Protein AF-A0A1M5HJM8-F1 (afdb_monomer_lite)

pLDDT: mean 75.38, std 16.84, range [35.03, 97.56]

Structure (mmCIF, N/CA/C/O backbone):
data_AF-A0A1M5HJM8-F1
#
_entry.id   AF-A0A1M5HJM8-F1
#
loop_
_atom_site.group_PDB
_atom_site.id
_atom_site.type_symbol
_atom_site.label_atom_id
_atom_site.label_alt_id
_atom_site.label_comp_id
_atom_site.label_asym_id
_atom_site.label_entity_id
_atom_site.label_seq_id
_atom_site.pdbx_PDB_ins_code
_atom_site.Cartn_x
_atom_site.Cartn_y
_atom_site.Cartn_z
_atom_site.occupancy
_atom_site.B_iso_or_equiv
_atom_site.auth_seq_id
_atom_site.auth_comp_id
_atom_site.auth_asym_id
_atom_site.auth_atom_id
_atom_site.pdbx_PDB_model_num
ATOM 1 N N . MET A 1 1 ? 33.359 -7.870 -83.139 1.00 35.03 1 MET A N 1
ATOM 2 C CA . MET A 1 1 ? 34.558 -8.726 -83.023 1.00 35.03 1 MET A CA 1
ATOM 3 C C . MET A 1 1 ? 34.673 -9.171 -81.572 1.00 35.03 1 MET A C 1
ATOM 5 O O . MET A 1 1 ? 34.912 -8.318 -80.732 1.00 35.03 1 MET A O 1
ATOM 9 N N . ILE A 1 2 ? 34.441 -10.451 -81.263 1.00 39.62 2 ILE A N 1
ATOM 10 C CA . ILE A 1 2 ? 34.773 -11.023 -79.945 1.00 39.62 2 ILE A CA 1
ATOM 11 C C . ILE A 1 2 ? 36.205 -11.541 -80.063 1.00 39.62 2 ILE A C 1
ATOM 13 O O . ILE A 1 2 ? 36.495 -12.394 -80.900 1.00 39.62 2 ILE A O 1
ATOM 17 N N . LYS A 1 3 ? 37.111 -10.936 -79.297 1.00 47.41 3 LYS A N 1
ATOM 18 C CA . LYS A 1 3 ? 38.550 -11.188 -79.334 1.00 47.41 3 LYS A CA 1
ATOM 19 C C . LYS A 1 3 ? 38.915 -12.078 -78.146 1.00 47.41 3 LYS A C 1
ATOM 21 O O . LYS A 1 3 ? 39.174 -11.563 -77.072 1.00 47.41 3 LYS A O 1
ATOM 26 N N . ALA A 1 4 ? 38.866 -13.389 -78.359 1.00 47.22 4 ALA A N 1
ATOM 27 C CA . ALA A 1 4 ? 39.595 -14.451 -77.652 1.00 47.22 4 ALA A CA 1
ATOM 28 C C . ALA A 1 4 ? 38.975 -15.781 -78.101 1.00 47.22 4 ALA A C 1
ATOM 30 O O . ALA A 1 4 ? 37.756 -15.934 -78.069 1.00 47.22 4 ALA A O 1
ATOM 31 N N . GLY A 1 5 ? 39.792 -16.725 -78.565 1.00 52.69 5 GLY A N 1
ATOM 32 C CA . GLY A 1 5 ? 39.368 -17.992 -79.177 1.00 52.69 5 GLY A CA 1
ATOM 33 C C . GLY A 1 5 ? 38.722 -19.013 -78.229 1.00 52.69 5 GLY A C 1
ATOM 34 O O . GLY A 1 5 ? 38.994 -20.199 -78.367 1.00 52.69 5 GLY A O 1
ATOM 35 N N . ALA A 1 6 ? 37.894 -18.584 -77.275 1.00 55.75 6 ALA A N 1
ATOM 36 C CA . ALA A 1 6 ? 37.267 -19.452 -76.277 1.00 55.75 6 ALA A CA 1
ATOM 37 C C . ALA A 1 6 ? 35.874 -19.966 -76.684 1.00 55.75 6 ALA A C 1
ATOM 39 O O . ALA A 1 6 ? 35.405 -20.961 -76.142 1.00 55.75 6 ALA A O 1
ATOM 40 N N . LEU A 1 7 ? 35.209 -19.319 -77.646 1.00 54.81 7 LEU A N 1
ATOM 41 C CA . LEU A 1 7 ? 33.863 -19.694 -78.080 1.00 54.81 7 LEU A CA 1
ATOM 42 C C . LEU A 1 7 ? 33.829 -19.868 -79.593 1.00 54.81 7 LEU A C 1
ATOM 44 O O . LEU A 1 7 ? 34.039 -18.926 -80.357 1.00 54.81 7 LEU A O 1
ATOM 48 N N . THR A 1 8 ? 33.529 -21.086 -80.030 1.00 55.50 8 THR A N 1
ATOM 49 C CA . THR A 1 8 ? 33.222 -21.358 -81.433 1.00 55.50 8 THR A CA 1
ATOM 50 C C . THR A 1 8 ? 31.748 -21.057 -81.683 1.00 55.50 8 THR A C 1
ATOM 52 O O . THR A 1 8 ? 30.853 -21.721 -81.161 1.00 55.50 8 THR A O 1
ATOM 55 N N . ILE A 1 9 ? 31.492 -20.006 -82.460 1.00 58.44 9 ILE A N 1
ATOM 56 C CA . ILE A 1 9 ? 30.142 -19.568 -82.811 1.00 58.44 9 ILE A CA 1
ATOM 57 C C . ILE A 1 9 ? 29.879 -19.981 -84.257 1.00 58.44 9 ILE A C 1
ATOM 59 O O . ILE A 1 9 ? 30.629 -19.598 -85.155 1.00 58.44 9 ILE A O 1
ATOM 63 N N . ARG A 1 10 ? 28.822 -20.764 -84.499 1.00 57.19 10 ARG A N 1
ATOM 64 C CA . ARG A 1 10 ? 28.430 -21.184 -85.853 1.00 57.19 10 ARG A CA 1
ATOM 65 C C . ARG A 1 10 ? 26.965 -20.815 -86.105 1.00 57.19 10 ARG A C 1
ATOM 67 O O . ARG A 1 10 ? 26.079 -21.298 -85.404 1.00 57.19 10 ARG A O 1
ATOM 74 N N . GLY A 1 11 ? 26.707 -19.956 -87.093 1.00 52.09 11 GLY A N 1
ATOM 75 C CA . GLY A 1 11 ? 25.350 -19.557 -87.491 1.00 52.09 11 GLY A CA 1
ATOM 76 C C . GLY A 1 11 ? 25.300 -18.365 -88.456 1.00 52.09 11 GLY A C 1
ATOM 77 O O . GLY A 1 11 ? 26.221 -17.552 -88.481 1.00 52.09 11 GLY A O 1
ATOM 78 N N . ASP A 1 12 ? 24.227 -18.290 -89.252 1.00 55.75 12 ASP A N 1
ATOM 79 C CA . ASP A 1 12 ? 23.875 -17.154 -90.123 1.00 55.75 12 ASP A CA 1
ATOM 80 C C . ASP A 1 12 ? 23.167 -16.044 -89.311 1.00 55.75 12 ASP A C 1
ATOM 82 O O . ASP A 1 12 ? 22.656 -16.312 -88.221 1.00 55.75 12 ASP A O 1
ATOM 86 N N . ARG A 1 13 ? 23.139 -14.812 -89.848 1.00 53.53 13 ARG A N 1
ATOM 87 C CA . ARG A 1 13 ? 22.806 -13.482 -89.279 1.00 53.53 13 ARG A CA 1
ATOM 88 C C . ARG A 1 13 ? 21.601 -13.368 -88.328 1.00 53.53 13 ARG A C 1
ATOM 90 O O . ARG A 1 13 ? 21.409 -12.297 -87.760 1.00 53.53 13 ARG A O 1
ATOM 97 N N . ARG A 1 14 ? 20.800 -14.417 -88.130 1.00 59.72 14 ARG A N 1
ATOM 98 C CA . ARG A 1 14 ? 19.616 -14.437 -87.257 1.00 59.72 14 ARG A CA 1
ATOM 99 C C . ARG A 1 14 ? 19.653 -15.449 -86.105 1.00 59.72 14 ARG A C 1
ATOM 101 O O . ARG A 1 14 ? 18.802 -15.360 -85.229 1.00 59.72 14 ARG A O 1
ATOM 108 N N . SER A 1 15 ? 20.612 -16.377 -86.058 1.00 46.84 15 SER A N 1
ATOM 109 C CA . SER A 1 15 ? 20.759 -17.292 -84.914 1.00 46.84 15 SER A CA 1
ATOM 110 C C . SER A 1 15 ? 22.207 -17.742 -84.734 1.00 46.84 15 SER A C 1
ATOM 112 O O . SER A 1 15 ? 22.771 -18.380 -85.623 1.00 46.84 15 SER A O 1
ATOM 114 N N . LEU A 1 16 ? 22.788 -17.458 -83.568 1.00 62.09 16 LEU A N 1
ATOM 115 C CA . LEU A 1 16 ? 24.130 -17.899 -83.191 1.00 62.09 16 LEU A CA 1
ATOM 116 C C . LEU A 1 16 ? 24.009 -19.176 -82.358 1.00 62.09 16 LEU A C 1
ATOM 118 O O . LEU A 1 16 ? 23.382 -19.165 -81.302 1.00 62.09 16 LEU A O 1
ATOM 122 N N . ARG A 1 17 ? 24.598 -20.281 -82.826 1.00 64.06 17 ARG A N 1
ATOM 123 C CA . ARG A 1 17 ? 24.729 -21.500 -82.020 1.00 64.06 17 ARG A CA 1
ATOM 124 C C . ARG A 1 17 ? 26.114 -21.505 -81.395 1.00 64.06 17 ARG A C 1
ATOM 126 O O . ARG A 1 17 ? 27.119 -21.442 -82.106 1.00 64.06 17 ARG A O 1
ATOM 133 N N . VAL A 1 18 ? 26.140 -21.546 -80.071 1.00 68.12 18 VAL A N 1
ATOM 134 C CA . VAL A 1 18 ? 27.358 -21.618 -79.264 1.00 68.12 18 VAL A CA 1
ATOM 135 C C . VAL A 1 18 ? 27.469 -23.031 -78.711 1.00 68.12 18 VAL A C 1
ATOM 137 O O . VAL A 1 18 ? 26.466 -23.630 -78.320 1.00 68.12 18 VAL A O 1
ATOM 140 N N . ASN A 1 19 ? 28.680 -23.584 -78.708 1.00 71.31 19 ASN A N 1
ATOM 141 C CA . ASN A 1 19 ? 28.939 -24.871 -78.078 1.00 71.31 19 ASN A CA 1
ATOM 142 C C . ASN A 1 19 ? 28.719 -24.757 -76.558 1.00 71.31 19 ASN A C 1
ATOM 144 O O . ASN A 1 19 ? 29.443 -24.028 -75.879 1.00 71.31 19 ASN A O 1
ATOM 148 N N . LEU A 1 20 ? 27.728 -25.486 -76.039 1.00 68.00 20 LEU A N 1
ATOM 149 C CA . LEU A 1 20 ? 27.300 -25.426 -74.640 1.00 68.00 20 LEU A CA 1
ATOM 150 C C . LEU A 1 20 ? 28.441 -25.734 -73.658 1.00 68.00 20 LEU A C 1
ATOM 152 O O . LEU A 1 20 ? 28.573 -25.050 -72.651 1.00 68.00 20 LEU A O 1
ATOM 156 N N . ALA A 1 21 ? 29.314 -26.691 -73.985 1.00 68.94 21 ALA A N 1
ATOM 157 C CA . ALA A 1 21 ? 30.431 -27.072 -73.119 1.00 68.94 21 ALA A CA 1
ATOM 158 C C . ALA A 1 21 ? 31.516 -25.983 -73.031 1.00 68.94 21 ALA A C 1
ATOM 160 O O . ALA A 1 21 ? 32.190 -25.851 -72.013 1.00 68.94 21 ALA A O 1
ATOM 161 N N . GLN A 1 22 ? 31.687 -25.183 -74.090 1.00 67.56 22 GLN A N 1
ATOM 162 C CA . GLN A 1 22 ? 32.615 -24.045 -74.078 1.00 67.56 22 GLN A CA 1
ATOM 163 C C . GLN A 1 22 ? 32.031 -22.849 -73.324 1.00 67.56 22 GLN A C 1
ATOM 165 O O . GLN A 1 22 ? 32.762 -22.131 -72.647 1.00 67.56 22 GLN A O 1
ATOM 170 N N . PHE A 1 23 ? 30.715 -22.654 -73.420 1.00 63.28 23 PHE A N 1
ATOM 171 C CA . PHE A 1 23 ? 30.011 -21.622 -72.668 1.00 63.28 23 PHE A CA 1
ATOM 172 C C . PHE A 1 23 ? 30.054 -21.897 -71.160 1.00 63.28 23 PHE A C 1
ATOM 174 O O . PHE A 1 23 ? 30.414 -21.007 -70.398 1.00 63.28 23 PHE A O 1
ATOM 181 N N . ASP A 1 24 ? 29.777 -23.133 -70.745 1.00 65.06 24 ASP A N 1
ATOM 182 C CA . ASP A 1 24 ? 29.756 -23.521 -69.330 1.00 65.06 24 ASP A CA 1
ATOM 183 C C . ASP A 1 24 ? 31.133 -23.351 -68.662 1.00 65.06 24 ASP A C 1
ATOM 185 O O . ASP A 1 24 ? 31.256 -22.750 -67.596 1.00 65.06 24 ASP A O 1
ATOM 189 N N . ARG A 1 25 ? 32.207 -23.754 -69.356 1.00 66.00 25 ARG A N 1
ATOM 190 C CA . ARG A 1 25 ? 33.588 -23.563 -68.885 1.00 66.00 25 ARG A CA 1
ATOM 191 C C . ARG A 1 25 ? 33.968 -22.088 -68.735 1.00 66.00 25 ARG A C 1
ATOM 193 O O . ARG A 1 25 ? 34.553 -21.706 -67.727 1.00 66.00 25 ARG A O 1
ATOM 200 N N . ALA A 1 26 ? 33.631 -21.264 -69.726 1.00 65.19 26 ALA A N 1
ATOM 201 C CA . ALA A 1 26 ? 33.955 -19.840 -69.704 1.00 65.19 26 ALA A CA 1
ATOM 202 C C . ALA A 1 26 ? 33.172 -19.085 -68.617 1.00 65.19 26 ALA A C 1
ATOM 204 O O . ALA A 1 26 ? 33.703 -18.163 -68.004 1.00 65.19 26 ALA A O 1
ATOM 205 N N . VAL A 1 27 ? 31.922 -19.477 -68.353 1.00 65.38 27 VAL A N 1
ATOM 206 C CA . VAL A 1 27 ? 31.114 -18.898 -67.270 1.00 65.38 27 VAL A CA 1
ATOM 207 C C . VAL A 1 27 ? 31.646 -19.319 -65.898 1.00 65.38 27 VAL A C 1
ATOM 209 O O . VAL A 1 27 ? 31.706 -18.475 -65.006 1.00 65.38 27 VAL A O 1
ATOM 212 N N . GLY A 1 28 ? 32.090 -20.571 -65.740 1.00 63.47 28 GLY A N 1
ATOM 213 C CA . GLY A 1 28 ? 32.740 -21.046 -64.513 1.00 63.47 28 GLY A CA 1
ATOM 214 C C . GLY A 1 28 ? 34.029 -20.285 -64.184 1.00 63.47 28 GLY A C 1
ATOM 215 O O . GLY A 1 28 ? 34.160 -19.750 -63.087 1.00 63.47 28 GLY A O 1
ATOM 216 N N . GLU A 1 29 ? 34.938 -20.145 -65.154 1.00 63.25 29 GLU A N 1
ATOM 217 C CA . GLU A 1 29 ? 36.226 -19.453 -64.961 1.00 63.25 29 GLU A CA 1
ATOM 218 C C . GLU A 1 29 ? 36.061 -17.945 -64.678 1.00 63.25 29 GLU A C 1
ATOM 220 O O . GLU A 1 29 ? 36.781 -17.380 -63.854 1.00 63.25 29 GLU A O 1
ATOM 225 N N . VAL A 1 30 ? 35.091 -17.276 -65.314 1.00 60.81 30 VAL A N 1
ATOM 226 C CA . VAL A 1 30 ? 34.819 -15.845 -65.075 1.00 60.81 30 VAL A CA 1
ATOM 227 C C . VAL A 1 30 ? 34.060 -15.623 -63.761 1.00 60.81 30 VAL A C 1
ATOM 229 O O . VAL A 1 30 ? 34.298 -14.628 -63.075 1.00 60.81 30 VAL A O 1
ATOM 232 N N . GLY A 1 31 ? 33.163 -16.539 -63.382 1.00 59.72 31 GLY A N 1
ATOM 233 C CA . GLY A 1 31 ? 32.414 -16.473 -62.126 1.00 59.72 31 GLY A CA 1
ATOM 234 C C . GLY A 1 31 ? 33.305 -16.589 -60.887 1.00 59.72 31 GLY A C 1
ATOM 235 O O . GLY A 1 31 ? 33.102 -15.844 -59.924 1.00 59.72 31 GLY A O 1
ATOM 236 N N . ASP A 1 32 ? 34.319 -17.456 -60.931 1.00 62.25 32 ASP A N 1
ATOM 237 C CA . ASP A 1 32 ? 35.264 -17.642 -59.825 1.00 62.25 32 ASP A CA 1
ATOM 238 C C . ASP A 1 32 ? 36.174 -16.421 -59.626 1.00 62.25 32 ASP A C 1
ATOM 240 O O . ASP A 1 32 ? 36.309 -15.947 -58.499 1.00 62.25 32 ASP A O 1
ATOM 244 N N . ALA A 1 33 ? 36.687 -15.817 -60.704 1.00 63.56 33 ALA A N 1
ATOM 245 C CA . ALA A 1 33 ? 37.518 -14.610 -60.619 1.00 63.56 33 ALA A CA 1
ATOM 246 C C . ALA A 1 33 ? 36.765 -13.397 -60.031 1.00 63.56 33 ALA A C 1
ATOM 248 O O . ALA A 1 33 ? 37.321 -12.613 -59.260 1.00 63.56 33 ALA A O 1
ATOM 249 N N . ILE A 1 34 ? 35.474 -13.246 -60.355 1.00 65.31 34 ILE A N 1
ATOM 250 C CA . ILE A 1 34 ? 34.626 -12.187 -59.785 1.00 65.31 34 ILE A CA 1
ATOM 251 C C . ILE A 1 34 ? 34.339 -12.454 -58.303 1.00 65.31 34 ILE A C 1
ATOM 253 O O . ILE A 1 34 ? 34.321 -11.523 -57.495 1.00 65.31 34 ILE A O 1
ATOM 257 N N . LYS A 1 35 ? 34.126 -13.719 -57.925 1.00 68.81 35 LYS A N 1
ATOM 258 C CA . LYS A 1 35 ? 33.882 -14.115 -56.533 1.00 68.81 35 LYS A CA 1
ATOM 259 C C . LYS A 1 35 ? 35.127 -13.932 -55.663 1.00 68.81 35 LYS A C 1
ATOM 261 O O . LYS A 1 35 ? 34.999 -13.486 -54.524 1.00 68.81 35 LYS A O 1
ATOM 266 N N . GLU A 1 36 ? 36.304 -14.226 -56.206 1.00 67.69 36 GLU A N 1
ATOM 267 C CA . GLU A 1 36 ? 37.597 -14.026 -55.551 1.00 67.69 36 GLU A CA 1
ATOM 268 C C . GLU A 1 36 ? 37.915 -12.532 -55.387 1.00 67.69 36 GLU A C 1
ATOM 270 O O . GLU A 1 36 ? 38.153 -12.086 -54.266 1.00 67.69 36 GLU A O 1
ATOM 275 N N . GLY A 1 37 ? 37.748 -11.719 -56.439 1.00 65.38 37 GLY A N 1
ATOM 276 C CA . GLY A 1 37 ? 37.925 -10.263 -56.351 1.00 65.38 37 GLY A CA 1
ATOM 277 C C . GLY A 1 37 ? 36.929 -9.578 -55.405 1.00 65.38 37 GLY A C 1
ATOM 278 O O . GLY A 1 37 ? 37.280 -8.634 -54.694 1.00 65.38 37 GLY A O 1
ATOM 279 N N . ALA A 1 38 ? 35.693 -10.079 -55.317 1.00 66.38 38 ALA A N 1
ATOM 280 C CA . ALA A 1 38 ? 34.710 -9.597 -54.347 1.00 66.38 38 ALA A CA 1
ATOM 281 C C . ALA A 1 38 ? 35.058 -9.990 -52.898 1.00 66.38 38 ALA A C 1
ATOM 283 O O . ALA A 1 38 ? 34.753 -9.238 -51.969 1.00 66.38 38 ALA A O 1
ATOM 284 N N . ALA A 1 39 ? 35.679 -11.153 -52.685 1.00 65.38 39 ALA A N 1
ATOM 285 C CA . ALA A 1 39 ? 36.152 -11.579 -51.370 1.00 65.38 39 ALA A CA 1
ATOM 286 C C . ALA A 1 39 ? 37.383 -10.775 -50.923 1.00 65.38 39 ALA A C 1
ATOM 288 O O . ALA A 1 39 ? 37.449 -10.360 -49.767 1.00 65.38 39 ALA A O 1
ATOM 289 N N . GLU A 1 40 ? 38.308 -10.497 -51.842 1.00 62.97 40 GLU A N 1
ATOM 290 C CA . GLU A 1 40 ? 39.515 -9.708 -51.589 1.00 62.97 40 GLU A CA 1
ATOM 291 C C . GLU A 1 40 ? 39.178 -8.241 -51.286 1.00 62.97 40 GLU A C 1
ATOM 293 O O . GLU A 1 40 ? 39.598 -7.719 -50.254 1.00 62.97 40 GLU A O 1
ATOM 298 N N . THR A 1 41 ? 38.279 -7.632 -52.071 1.00 62.59 41 THR A N 1
ATOM 299 C CA . THR A 1 41 ? 37.791 -6.259 -51.832 1.00 62.59 41 THR A CA 1
ATOM 300 C C . THR A 1 41 ? 37.106 -6.128 -50.464 1.00 62.59 41 THR A C 1
ATOM 302 O O . THR A 1 41 ? 37.339 -5.167 -49.736 1.00 62.59 41 THR A O 1
ATOM 305 N N . ARG A 1 42 ? 36.300 -7.122 -50.052 1.00 61.19 42 ARG A N 1
ATOM 306 C CA . ARG A 1 42 ? 35.675 -7.146 -48.711 1.00 61.19 42 ARG A CA 1
ATOM 307 C C . ARG A 1 42 ? 36.695 -7.335 -47.587 1.00 61.19 42 ARG A C 1
ATOM 309 O O . ARG A 1 42 ? 36.517 -6.784 -46.501 1.00 61.19 42 ARG A O 1
ATOM 316 N N . ALA A 1 43 ? 37.743 -8.123 -47.821 1.00 59.75 43 ALA A N 1
ATOM 317 C CA . ALA A 1 43 ? 38.801 -8.340 -46.843 1.00 59.75 43 ALA A CA 1
ATOM 318 C C . ALA A 1 43 ? 39.669 -7.082 -46.657 1.00 59.75 43 ALA A C 1
ATOM 320 O O . ALA A 1 43 ? 40.040 -6.772 -45.525 1.00 59.75 43 ALA A O 1
ATOM 321 N N . GLU A 1 44 ? 39.947 -6.329 -47.722 1.00 56.34 44 GLU A N 1
ATOM 322 C CA 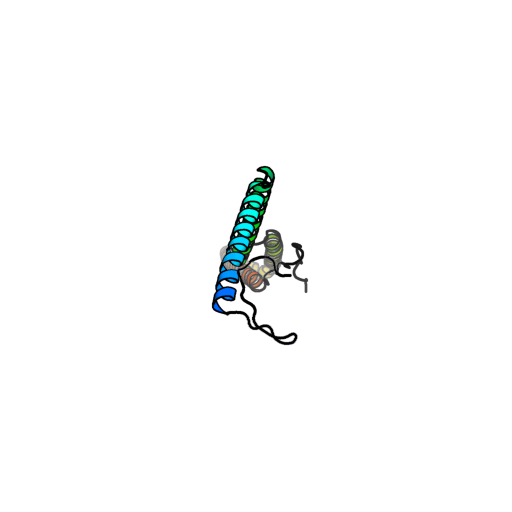. GLU A 1 44 ? 40.688 -5.061 -47.661 1.00 56.34 44 GLU A CA 1
ATOM 323 C C . GLU A 1 44 ? 39.898 -3.927 -46.996 1.00 56.34 44 GLU A C 1
ATOM 325 O O . GLU A 1 44 ? 40.450 -3.228 -46.138 1.00 56.34 44 GLU A O 1
ATOM 330 N N . ASP A 1 45 ? 38.598 -3.810 -47.281 1.00 56.88 45 ASP A N 1
ATOM 331 C CA . ASP A 1 45 ? 37.715 -2.833 -46.623 1.00 56.88 45 ASP A CA 1
ATOM 332 C C . ASP A 1 45 ? 37.600 -3.084 -45.109 1.00 56.88 45 ASP A C 1
ATOM 334 O O . ASP A 1 45 ? 37.561 -2.159 -44.298 1.00 56.88 45 ASP A O 1
ATOM 338 N N . SER A 1 46 ? 37.610 -4.355 -44.691 1.00 56.19 46 SER A N 1
ATOM 339 C CA . SER A 1 46 ? 37.517 -4.716 -43.270 1.00 56.19 46 SER A CA 1
ATOM 340 C C . SER A 1 46 ? 38.773 -4.374 -42.456 1.00 56.19 46 SER A C 1
ATOM 342 O O . SER A 1 46 ? 38.706 -4.251 -41.232 1.00 56.19 46 SER A O 1
ATOM 344 N N . ARG A 1 47 ? 39.931 -4.216 -43.114 1.00 52.59 47 ARG A N 1
ATOM 345 C CA . ARG A 1 47 ? 41.228 -4.000 -42.451 1.00 52.59 47 ARG A CA 1
ATOM 346 C C . ARG A 1 47 ? 41.556 -2.529 -42.213 1.00 52.59 47 ARG A C 1
ATOM 348 O O . ARG A 1 47 ? 42.432 -2.246 -41.398 1.00 52.59 47 ARG A O 1
ATOM 355 N N . THR A 1 48 ? 40.894 -1.598 -42.897 1.00 52.66 48 THR A N 1
ATOM 356 C CA . THR A 1 48 ? 41.373 -0.211 -42.984 1.00 52.66 48 THR A CA 1
ATOM 357 C C . THR A 1 48 ? 40.697 0.788 -42.046 1.00 52.66 48 THR A C 1
ATOM 359 O O . THR A 1 48 ? 41.337 1.786 -41.724 1.00 52.66 48 THR A O 1
ATOM 362 N N . VAL A 1 49 ? 39.483 0.573 -41.520 1.00 54.91 49 VAL A N 1
ATOM 363 C CA . VAL A 1 49 ? 38.833 1.619 -40.694 1.00 54.91 49 VAL A CA 1
ATOM 364 C C . VAL A 1 49 ? 37.940 1.058 -39.581 1.00 54.91 49 VAL A C 1
ATOM 366 O O . VAL A 1 49 ? 36.723 1.214 -39.576 1.00 54.91 49 VAL A O 1
ATOM 369 N N . THR A 1 50 ? 38.525 0.463 -38.544 1.00 57.38 50 THR A N 1
ATOM 370 C CA . THR A 1 50 ? 37.864 0.484 -37.226 1.00 57.38 50 THR A CA 1
ATOM 371 C C . THR A 1 50 ? 38.844 1.014 -36.199 1.00 57.38 50 THR A C 1
ATOM 373 O O . THR A 1 50 ? 39.561 0.263 -35.525 1.00 57.38 50 THR A O 1
ATOM 376 N N . SER A 1 51 ? 38.916 2.348 -36.129 1.00 67.19 51 SER A N 1
ATOM 377 C CA . SER A 1 51 ? 39.735 3.031 -35.132 1.00 67.19 51 SER A CA 1
ATOM 378 C C . SER A 1 51 ? 39.396 2.474 -33.738 1.00 67.19 51 SER A C 1
ATOM 380 O O . SER A 1 51 ? 38.230 2.164 -33.473 1.00 67.19 51 SER A O 1
ATOM 382 N N . PRO A 1 52 ? 40.386 2.289 -32.847 1.00 74.31 52 PRO A N 1
ATOM 383 C CA . PRO A 1 52 ? 40.139 1.773 -31.499 1.00 74.31 52 PRO A CA 1
ATOM 384 C C . PRO A 1 52 ? 39.019 2.530 -30.768 1.00 74.31 52 PRO A C 1
ATOM 386 O O . PRO A 1 52 ? 38.158 1.910 -30.159 1.00 74.31 52 PRO A O 1
ATOM 389 N N . ALA A 1 53 ? 38.938 3.851 -30.964 1.00 76.19 53 ALA A N 1
ATOM 390 C CA . ALA A 1 53 ? 37.858 4.682 -30.439 1.00 76.19 53 ALA A CA 1
ATOM 391 C C . ALA A 1 53 ? 36.465 4.273 -30.959 1.00 76.19 53 ALA A C 1
ATOM 393 O O . ALA A 1 53 ? 35.528 4.177 -30.173 1.00 76.19 53 ALA A O 1
ATOM 394 N N . LEU A 1 54 ? 36.306 3.987 -32.260 1.00 74.31 54 LEU A N 1
ATOM 395 C CA . LEU A 1 54 ? 35.026 3.518 -32.811 1.00 74.31 54 LEU A CA 1
ATOM 396 C C . LEU A 1 54 ? 34.618 2.159 -32.229 1.00 74.31 54 LEU A C 1
ATOM 398 O O . LEU A 1 54 ? 33.440 1.963 -31.938 1.00 74.31 54 LEU A O 1
ATOM 402 N N . ARG A 1 55 ? 35.578 1.251 -31.997 1.00 77.31 55 ARG A N 1
ATOM 403 C CA . ARG A 1 55 ? 35.313 -0.032 -31.320 1.00 77.31 55 ARG A CA 1
ATOM 404 C C . ARG A 1 55 ? 34.857 0.173 -29.880 1.00 77.31 55 ARG A C 1
ATOM 406 O O . ARG A 1 55 ? 33.873 -0.438 -29.479 1.00 77.31 55 ARG A O 1
ATOM 413 N N . ASP A 1 56 ? 35.506 1.065 -29.138 1.00 79.50 56 ASP A N 1
ATOM 414 C CA . ASP A 1 56 ? 35.132 1.370 -27.754 1.00 79.50 56 ASP A CA 1
ATOM 415 C C . ASP A 1 56 ? 33.738 2.007 -27.667 1.00 79.50 56 ASP A C 1
ATOM 417 O O . ASP A 1 56 ? 32.938 1.650 -26.801 1.00 79.50 56 ASP A O 1
ATOM 421 N N . HIS A 1 57 ? 33.401 2.915 -28.588 1.00 81.69 57 HIS A N 1
ATOM 422 C CA . HIS A 1 57 ? 32.063 3.506 -28.664 1.00 81.69 57 HIS A CA 1
ATOM 423 C C . HIS A 1 57 ? 30.990 2.467 -29.021 1.00 81.69 57 HIS A C 1
ATOM 425 O O . HIS A 1 57 ? 29.931 2.451 -28.393 1.00 81.69 57 HIS A O 1
ATOM 431 N N . GLN A 1 58 ? 31.267 1.573 -29.975 1.00 85.00 58 GLN A N 1
ATOM 432 C CA . GLN A 1 58 ? 30.365 0.471 -30.328 1.00 85.00 58 GLN A CA 1
ATOM 433 C C . GLN A 1 58 ? 30.186 -0.513 -29.167 1.00 85.00 58 GLN A C 1
ATOM 435 O O . GLN A 1 58 ? 29.062 -0.925 -28.889 1.00 85.00 58 GLN A O 1
ATOM 440 N N . ALA A 1 59 ? 31.262 -0.843 -28.449 1.00 83.56 59 ALA A N 1
ATOM 441 C CA . ALA A 1 59 ? 31.212 -1.711 -27.278 1.00 83.56 59 ALA A CA 1
ATOM 442 C C . ALA A 1 59 ? 30.363 -1.099 -26.152 1.00 83.56 59 ALA A C 1
ATOM 444 O O . ALA A 1 59 ? 29.505 -1.786 -25.604 1.00 83.56 59 ALA A O 1
ATOM 445 N N . ARG A 1 60 ? 30.524 0.199 -25.856 1.00 81.88 60 ARG A N 1
ATOM 446 C CA . ARG A 1 60 ? 29.689 0.901 -24.863 1.00 81.88 60 ARG A CA 1
ATOM 447 C C . ARG A 1 60 ? 28.220 0.969 -25.278 1.00 81.88 60 ARG A C 1
ATOM 449 O O . ARG A 1 60 ? 27.348 0.748 -24.447 1.00 81.88 60 ARG A O 1
ATOM 456 N N . ALA A 1 61 ? 27.934 1.243 -26.551 1.00 86.19 61 ALA A N 1
ATOM 457 C CA . ALA A 1 61 ? 26.562 1.259 -27.059 1.00 86.19 61 ALA A CA 1
ATOM 458 C C . ALA A 1 61 ? 25.909 -0.132 -26.974 1.00 86.19 61 ALA A C 1
ATOM 460 O O . ALA A 1 61 ? 24.744 -0.252 -26.588 1.00 86.19 61 ALA A O 1
ATOM 461 N N . ALA A 1 62 ? 26.668 -1.188 -27.282 1.00 86.38 62 ALA A N 1
ATOM 462 C CA . ALA A 1 62 ? 26.216 -2.568 -27.157 1.00 86.38 62 ALA A CA 1
ATOM 463 C C . ALA A 1 62 ? 25.957 -2.958 -25.694 1.00 86.38 62 ALA A C 1
ATOM 465 O O . ALA A 1 62 ? 24.928 -3.568 -25.414 1.00 86.38 62 ALA A O 1
ATOM 466 N N . GLN A 1 63 ? 26.839 -2.562 -24.768 1.00 87.88 63 GLN A N 1
ATOM 467 C CA . GLN A 1 63 ? 26.652 -2.756 -23.326 1.00 87.88 63 GLN A CA 1
ATOM 468 C C . GLN A 1 63 ? 25.392 -2.051 -22.829 1.00 87.88 63 GLN A C 1
ATOM 470 O O . GLN A 1 63 ? 24.519 -2.700 -22.271 1.00 87.88 63 GLN A O 1
ATOM 475 N N . TYR A 1 64 ? 25.231 -0.764 -23.138 1.00 84.88 64 TYR A N 1
ATOM 476 C CA . TYR A 1 64 ? 24.046 -0.005 -22.740 1.00 84.88 64 TYR A CA 1
ATOM 477 C C . TYR A 1 64 ? 22.747 -0.618 -23.284 1.00 84.88 64 TYR A C 1
ATOM 479 O O . TYR A 1 64 ? 21.751 -0.736 -22.576 1.00 84.88 64 TYR A O 1
ATOM 487 N N . THR A 1 65 ? 22.765 -1.078 -24.538 1.00 89.69 65 THR A N 1
ATOM 488 C CA . THR A 1 65 ? 21.615 -1.771 -25.140 1.00 89.69 65 THR A CA 1
ATOM 489 C C . THR A 1 65 ? 21.325 -3.102 -24.440 1.00 89.69 65 THR A C 1
ATOM 491 O O . THR A 1 65 ? 20.163 -3.485 -24.306 1.00 89.69 65 THR A O 1
ATOM 494 N N . ALA A 1 66 ? 22.360 -3.829 -24.011 1.00 87.31 66 ALA A N 1
ATOM 495 C CA . ALA A 1 66 ? 22.200 -5.060 -23.246 1.00 87.31 66 ALA A CA 1
ATOM 496 C C . ALA A 1 66 ? 21.618 -4.784 -21.851 1.00 87.31 66 ALA A C 1
ATOM 498 O O . ALA A 1 66 ? 20.695 -5.486 -21.444 1.00 87.31 66 ALA A O 1
ATOM 499 N N . ASP A 1 67 ? 22.086 -3.732 -21.177 1.00 88.62 67 ASP A N 1
ATOM 500 C CA . ASP A 1 67 ? 21.600 -3.317 -19.859 1.00 88.62 67 ASP A CA 1
ATOM 501 C C . ASP A 1 67 ? 20.124 -2.901 -19.908 1.00 88.62 67 ASP A C 1
ATOM 503 O O . ASP A 1 67 ? 19.331 -3.330 -19.071 1.00 88.62 67 ASP A O 1
ATOM 507 N N . LEU A 1 68 ? 19.713 -2.139 -20.928 1.00 87.25 68 LEU A N 1
ATOM 508 C CA . LEU A 1 68 ? 18.303 -1.786 -21.125 1.00 87.25 68 LEU A CA 1
ATOM 509 C C . LEU A 1 68 ? 17.424 -3.025 -21.329 1.00 87.25 68 LEU A C 1
ATOM 511 O O . LEU A 1 68 ? 16.399 -3.171 -20.669 1.00 87.25 68 LEU A O 1
ATOM 515 N N . LYS A 1 69 ? 17.851 -3.964 -22.182 1.00 85.06 69 LYS A N 1
ATOM 516 C CA . LYS A 1 69 ? 17.114 -5.221 -22.405 1.00 85.06 69 LYS A CA 1
ATOM 517 C C . LYS A 1 69 ? 17.039 -6.085 -21.149 1.00 85.06 69 LYS A C 1
ATOM 519 O O . LYS A 1 69 ? 16.055 -6.796 -20.960 1.00 85.06 69 LYS A O 1
ATOM 524 N N . PHE A 1 70 ? 18.073 -6.046 -20.312 1.00 87.00 70 PHE A N 1
ATOM 525 C CA . PHE A 1 70 ? 18.071 -6.721 -19.022 1.00 87.00 70 PHE A CA 1
ATOM 526 C C . PHE A 1 70 ? 17.029 -6.106 -18.080 1.00 87.00 70 PHE A C 1
ATOM 528 O O . P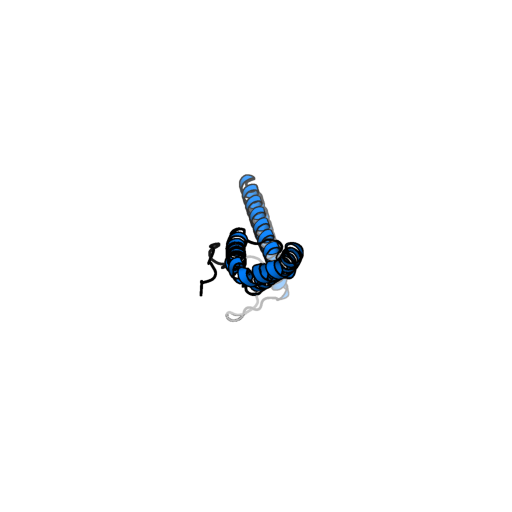HE A 1 70 ? 16.217 -6.842 -17.525 1.00 87.00 70 PHE A O 1
ATOM 535 N N . LEU A 1 71 ? 16.988 -4.775 -17.960 1.00 84.69 71 LEU A N 1
ATOM 536 C CA . LEU A 1 71 ? 15.985 -4.081 -17.145 1.00 84.69 71 LEU A CA 1
ATOM 537 C C . LEU A 1 71 ? 14.557 -4.348 -17.641 1.00 84.69 71 LEU A C 1
ATOM 539 O O . LEU A 1 71 ? 13.697 -4.695 -16.836 1.00 84.69 71 LEU A O 1
ATOM 543 N N . GLU A 1 72 ? 14.321 -4.292 -18.955 1.00 82.81 72 GLU A N 1
ATOM 544 C CA . GLU A 1 72 ? 13.020 -4.628 -19.555 1.00 82.81 72 GLU A CA 1
ATOM 545 C C . GLU A 1 72 ? 12.598 -6.078 -19.272 1.00 82.81 72 GLU A C 1
ATOM 547 O O . GLU A 1 72 ? 11.414 -6.370 -19.084 1.00 82.81 72 GLU A O 1
ATOM 552 N N . LEU A 1 73 ? 13.549 -7.019 -19.282 1.00 83.00 73 LEU A N 1
ATOM 553 C CA . LEU A 1 73 ? 13.274 -8.417 -18.963 1.00 83.00 73 LEU A CA 1
ATOM 554 C C . LEU A 1 73 ? 12.916 -8.578 -17.483 1.00 83.00 73 LEU A C 1
ATOM 556 O O . LEU A 1 73 ? 11.938 -9.249 -17.165 1.00 83.00 73 LEU A O 1
ATOM 560 N N . GLU A 1 74 ? 13.682 -7.964 -16.585 1.00 83.44 74 GLU A N 1
ATOM 561 C CA . GLU A 1 74 ? 13.446 -8.024 -15.140 1.00 83.44 74 GLU A CA 1
ATOM 562 C C . GLU A 1 74 ? 12.118 -7.354 -14.740 1.00 83.44 74 GLU A C 1
ATOM 564 O O . GLU A 1 74 ? 11.404 -7.870 -13.875 1.00 83.44 74 GLU A O 1
ATOM 569 N N . GLU A 1 75 ? 11.730 -6.271 -15.417 1.00 80.62 75 GLU A N 1
ATOM 570 C CA . GLU A 1 75 ? 10.414 -5.636 -15.282 1.00 80.62 75 GLU A CA 1
ATOM 571 C C . GLU A 1 75 ? 9.288 -6.573 -15.753 1.00 80.62 75 GLU A C 1
ATOM 573 O O . GLU A 1 75 ? 8.322 -6.808 -15.025 1.00 80.62 75 GLU A O 1
ATOM 578 N N . LYS A 1 76 ? 9.436 -7.219 -16.921 1.00 78.69 76 LYS A N 1
ATOM 579 C CA . LYS A 1 76 ? 8.469 -8.224 -17.414 1.00 78.69 76 LYS A CA 1
ATOM 580 C C . LYS A 1 76 ? 8.352 -9.436 -16.490 1.00 78.69 76 LYS A C 1
ATOM 582 O O . LYS A 1 76 ? 7.268 -10.001 -16.350 1.00 78.69 76 LYS A O 1
ATOM 587 N N . LEU A 1 77 ? 9.453 -9.829 -15.849 1.00 83.94 77 LEU A N 1
ATOM 588 C CA . LEU A 1 77 ? 9.486 -10.872 -14.823 1.00 83.94 77 LEU A CA 1
ATOM 589 C C . LEU A 1 77 ? 8.948 -10.395 -13.460 1.00 83.94 77 LEU A C 1
ATOM 591 O O . LEU A 1 77 ? 8.920 -11.191 -12.521 1.00 83.94 77 LEU A O 1
ATOM 595 N N . ARG A 1 78 ? 8.498 -9.134 -13.349 1.00 78.44 78 ARG A N 1
ATOM 596 C CA . ARG A 1 78 ? 7.966 -8.491 -12.133 1.00 78.44 78 ARG A CA 1
ATOM 597 C C . ARG A 1 78 ? 8.941 -8.479 -10.956 1.00 78.44 78 ARG A C 1
ATOM 599 O O . ARG A 1 78 ? 8.527 -8.500 -9.798 1.00 78.44 78 ARG A O 1
ATOM 606 N N . ARG A 1 79 ? 10.243 -8.468 -11.239 1.00 79.69 79 ARG A N 1
ATOM 607 C CA . ARG A 1 79 ? 11.293 -8.353 -10.215 1.00 79.69 79 ARG A CA 1
ATOM 608 C C . ARG A 1 79 ? 11.625 -6.901 -9.890 1.00 79.69 79 ARG A C 1
ATOM 610 O O . ARG A 1 79 ? 12.117 -6.625 -8.800 1.00 79.69 79 ARG A O 1
ATOM 617 N N . LEU A 1 80 ? 11.336 -5.991 -10.818 1.00 81.62 80 LEU A N 1
ATOM 618 C CA . LEU A 1 80 ? 11.510 -4.551 -10.673 1.00 81.62 80 LEU A CA 1
ATOM 619 C C . LEU A 1 80 ? 10.166 -3.848 -10.875 1.00 81.62 80 LEU A C 1
ATOM 621 O O . LEU A 1 80 ? 9.375 -4.259 -11.721 1.00 81.62 80 LEU A O 1
ATOM 625 N N . VAL A 1 81 ? 9.931 -2.798 -10.089 1.00 81.50 81 VAL A N 1
ATOM 626 C CA . VAL A 1 81 ? 8.762 -1.913 -10.181 1.00 81.50 81 VAL A CA 1
ATOM 627 C C . VAL A 1 81 ? 9.264 -0.467 -10.122 1.00 81.50 81 VAL A C 1
ATOM 629 O O . VAL A 1 81 ? 10.158 -0.179 -9.315 1.00 81.50 81 VAL A O 1
ATOM 632 N N . PRO A 1 82 ? 8.732 0.452 -10.945 1.00 82.12 82 PRO A N 1
ATOM 633 C CA . PRO A 1 82 ? 9.074 1.866 -10.866 1.00 82.12 82 PRO A CA 1
ATOM 634 C C . PRO A 1 82 ? 8.825 2.458 -9.474 1.00 82.12 82 PRO A C 1
ATOM 636 O O . PRO A 1 82 ? 7.778 2.266 -8.860 1.00 82.12 82 PRO A O 1
ATOM 639 N N . VAL A 1 83 ? 9.778 3.251 -8.977 1.00 84.31 83 VAL A N 1
ATOM 640 C CA . VAL A 1 83 ? 9.694 3.860 -7.634 1.00 84.31 83 VAL A CA 1
ATOM 641 C C . VAL A 1 83 ? 8.471 4.775 -7.494 1.00 84.31 83 VAL A C 1
ATOM 643 O O . VAL A 1 83 ? 7.852 4.810 -6.433 1.00 84.31 83 VAL A O 1
ATOM 646 N N . ALA A 1 84 ? 8.096 5.480 -8.566 1.00 79.44 84 ALA A N 1
ATOM 647 C CA . ALA A 1 84 ? 6.918 6.346 -8.583 1.00 79.44 84 ALA A CA 1
ATOM 648 C C . ALA A 1 84 ? 5.617 5.570 -8.302 1.00 79.44 84 ALA A C 1
ATOM 650 O O . ALA A 1 84 ? 4.775 6.055 -7.549 1.00 79.44 84 ALA A O 1
ATOM 651 N N . GLU A 1 85 ? 5.483 4.345 -8.825 1.00 77.19 85 GLU A N 1
ATOM 652 C CA . GLU A 1 85 ? 4.317 3.487 -8.570 1.00 77.19 85 GLU A CA 1
ATOM 653 C C . GLU A 1 85 ? 4.246 3.070 -7.104 1.00 77.19 85 GLU A C 1
ATOM 655 O O . GLU A 1 85 ? 3.193 3.153 -6.475 1.00 77.19 85 GLU A O 1
ATOM 660 N N . VAL A 1 86 ? 5.387 2.676 -6.530 1.00 83.50 86 VAL A N 1
ATOM 661 C CA . VAL A 1 86 ? 5.464 2.315 -5.110 1.00 83.50 86 VAL A CA 1
ATOM 662 C C . VAL A 1 86 ? 5.078 3.508 -4.236 1.00 83.50 86 VAL A C 1
ATOM 664 O O . VAL A 1 86 ? 4.363 3.338 -3.247 1.00 83.50 86 VAL A O 1
ATOM 667 N N . GLN A 1 87 ? 5.509 4.717 -4.601 1.00 85.38 87 GLN A N 1
ATOM 668 C CA . GLN A 1 87 ? 5.184 5.933 -3.864 1.00 85.38 87 GLN A CA 1
ATOM 669 C C . GLN A 1 87 ? 3.684 6.254 -3.923 1.00 85.38 87 GLN A C 1
ATOM 671 O O . GLN A 1 87 ? 3.082 6.503 -2.878 1.00 85.38 87 GLN A O 1
ATOM 676 N N . GLU A 1 88 ? 3.066 6.205 -5.104 1.00 84.00 88 GLU A N 1
ATOM 677 C CA . GLU A 1 88 ? 1.629 6.458 -5.261 1.00 84.00 88 GLU A CA 1
ATOM 678 C C . GLU A 1 88 ? 0.783 5.403 -4.532 1.00 84.00 88 GLU A C 1
ATOM 680 O O . GLU A 1 88 ? -0.132 5.744 -3.777 1.00 84.00 88 GLU A O 1
ATOM 685 N N . ALA A 1 89 ? 1.126 4.121 -4.685 1.00 83.75 89 ALA A N 1
ATOM 686 C CA . ALA A 1 89 ? 0.470 3.034 -3.966 1.00 83.75 89 ALA A CA 1
ATOM 687 C C . ALA A 1 89 ? 0.599 3.206 -2.444 1.00 83.75 89 ALA A C 1
ATOM 689 O O . ALA A 1 89 ? -0.373 3.012 -1.713 1.00 83.75 89 ALA A O 1
ATOM 690 N N . SER A 1 90 ? 1.768 3.638 -1.957 1.00 85.44 90 SER A N 1
ATOM 691 C CA . SER A 1 90 ? 1.983 3.900 -0.529 1.00 85.44 90 SER A CA 1
ATOM 692 C C . SER A 1 90 ? 1.104 5.036 -0.006 1.00 85.44 90 SER A C 1
ATOM 694 O O . SER A 1 90 ? 0.597 4.935 1.111 1.00 85.44 90 SER A O 1
ATOM 696 N N . ILE A 1 91 ? 0.879 6.090 -0.800 1.00 90.44 91 ILE A N 1
ATOM 697 C CA . ILE A 1 91 ? -0.030 7.187 -0.432 1.00 90.44 91 ILE A CA 1
ATOM 698 C C . ILE A 1 91 ? -1.462 6.657 -0.299 1.00 90.44 91 ILE A C 1
ATOM 700 O O . ILE A 1 91 ? -2.083 6.858 0.743 1.00 90.44 91 ILE A O 1
ATOM 704 N N . LYS A 1 92 ? -1.956 5.901 -1.290 1.00 87.19 92 LYS A N 1
ATOM 705 C CA . LYS A 1 92 ? -3.312 5.312 -1.268 1.00 87.19 92 LYS A CA 1
ATOM 706 C C . LYS A 1 92 ? -3.526 4.372 -0.077 1.00 87.19 92 LYS A C 1
ATOM 708 O O . LYS A 1 92 ? -4.560 4.425 0.596 1.00 87.19 92 LYS A O 1
ATOM 713 N N . VAL A 1 93 ? -2.531 3.535 0.222 1.00 88.69 93 VAL A N 1
ATOM 714 C CA . VAL A 1 93 ? -2.535 2.674 1.415 1.00 88.69 93 VAL A CA 1
ATOM 715 C C . VAL A 1 93 ? -2.571 3.521 2.689 1.00 88.69 93 VAL A C 1
ATOM 717 O O . VAL A 1 93 ? -3.386 3.260 3.574 1.00 88.69 93 VAL A O 1
ATOM 720 N N . GLY A 1 94 ? -1.734 4.558 2.775 1.00 89.38 94 GLY A N 1
ATOM 721 C CA . GLY A 1 94 ? -1.689 5.475 3.912 1.00 89.38 94 GLY A CA 1
ATOM 722 C C . GLY A 1 94 ? -3.031 6.159 4.176 1.00 89.38 94 GLY A C 1
ATOM 723 O O . GLY A 1 94 ? -3.527 6.115 5.300 1.00 89.38 94 GLY A O 1
ATOM 724 N N . GLU A 1 95 ? -3.659 6.721 3.143 1.00 92.25 95 GLU A N 1
ATOM 725 C CA . GLU A 1 95 ? -4.985 7.342 3.244 1.00 92.25 95 GLU A CA 1
ATOM 726 C C . GLU A 1 95 ? -6.041 6.372 3.773 1.00 92.25 95 GLU A C 1
ATOM 728 O O . GLU A 1 95 ? -6.862 6.727 4.618 1.00 92.25 95 GLU A O 1
ATOM 733 N N . THR A 1 96 ? -6.008 5.129 3.304 1.00 89.88 96 THR A N 1
ATOM 734 C CA . THR A 1 96 ? -6.954 4.093 3.722 1.00 89.88 96 THR A CA 1
ATOM 735 C C . THR A 1 96 ? -6.787 3.748 5.199 1.00 89.88 96 THR A C 1
ATOM 737 O O . THR A 1 96 ? -7.772 3.665 5.933 1.00 89.88 96 THR A O 1
ATOM 740 N N . VAL A 1 97 ? -5.542 3.626 5.670 1.00 90.19 97 VAL A N 1
ATOM 741 C CA . VAL A 1 97 ? -5.246 3.418 7.094 1.00 90.19 97 VAL A CA 1
ATOM 742 C C . VAL A 1 97 ? -5.741 4.596 7.935 1.00 90.19 97 VAL A C 1
ATOM 744 O O . VAL A 1 97 ? -6.358 4.376 8.978 1.00 90.19 97 VAL A O 1
ATOM 747 N N . VAL A 1 98 ? -5.532 5.837 7.481 1.00 94.06 98 VAL A N 1
ATOM 748 C CA . VAL A 1 98 ? -6.030 7.031 8.184 1.00 94.06 98 VAL A CA 1
ATOM 749 C C . VAL A 1 98 ? -7.553 6.994 8.303 1.00 94.06 98 VAL A C 1
ATOM 751 O O . VAL A 1 98 ? -8.063 7.141 9.412 1.00 94.06 98 VAL A O 1
ATOM 754 N N . ARG A 1 99 ? -8.283 6.685 7.222 1.00 92.44 99 ARG A N 1
ATOM 755 C CA . ARG A 1 99 ? -9.756 6.572 7.257 1.00 92.44 99 ARG A CA 1
ATOM 756 C C . ARG A 1 99 ? -10.245 5.519 8.255 1.00 92.44 99 ARG A C 1
ATOM 758 O O . ARG A 1 99 ? -11.265 5.717 8.910 1.00 92.44 99 ARG A O 1
ATOM 765 N N . VAL A 1 100 ? -9.533 4.398 8.394 1.00 91.50 100 VAL A N 1
ATOM 766 C CA . VAL A 1 100 ? -9.864 3.369 9.396 1.00 91.50 100 VAL A CA 1
ATOM 767 C C . VAL A 1 100 ? -9.644 3.897 10.820 1.00 91.50 100 VAL A C 1
ATOM 769 O O . VAL A 1 100 ? -10.485 3.684 11.693 1.00 91.50 100 VAL A O 1
ATOM 772 N N . ILE A 1 101 ? -8.555 4.631 11.061 1.00 90.75 101 ILE A N 1
ATOM 773 C CA . ILE A 1 101 ? -8.250 5.228 12.372 1.00 90.75 101 ILE A CA 1
ATOM 774 C C . ILE A 1 101 ? -9.252 6.332 12.734 1.00 90.75 101 ILE A C 1
ATOM 776 O O . ILE A 1 101 ? -9.691 6.407 13.881 1.00 90.75 101 ILE A O 1
ATOM 780 N N . GLU A 1 102 ? -9.669 7.157 11.776 1.00 94.12 102 GLU A N 1
ATOM 781 C CA . GLU A 1 102 ? -10.658 8.225 11.986 1.00 94.12 102 GLU A CA 1
ATOM 782 C C . GLU A 1 102 ? -12.023 7.699 12.455 1.00 94.12 102 GLU A C 1
ATOM 784 O O . GLU A 1 102 ? -12.795 8.436 13.066 1.00 94.12 102 GLU A O 1
ATOM 789 N N . ARG A 1 103 ? -12.308 6.406 12.250 1.00 91.38 103 ARG A N 1
ATOM 790 C CA . ARG A 1 103 ? -13.521 5.740 12.747 1.00 91.38 103 ARG A CA 1
ATOM 791 C C . ARG A 1 103 ? -13.433 5.318 14.216 1.00 91.38 103 ARG A C 1
ATOM 793 O O . ARG A 1 103 ? -14.451 4.910 14.770 1.00 91.38 103 ARG A O 1
ATOM 800 N N . LEU A 1 104 ? -12.285 5.446 14.888 1.00 91.44 104 LEU A N 1
ATOM 801 C CA . LEU A 1 104 ? -12.128 5.093 16.309 1.00 91.44 104 LEU A CA 1
ATOM 802 C C . LEU A 1 104 ? -13.197 5.681 17.254 1.00 91.44 104 LEU A C 1
ATOM 804 O O . LEU A 1 104 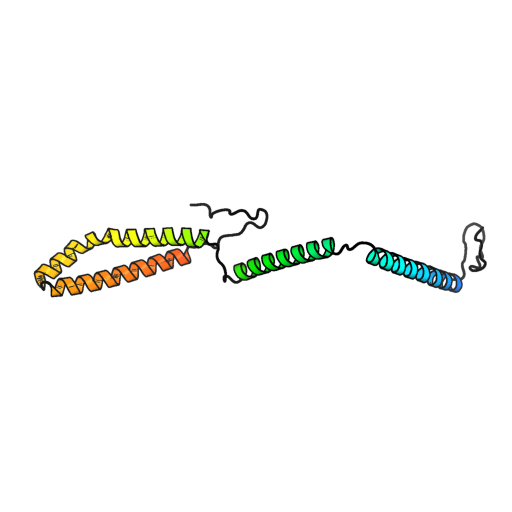? -13.656 4.951 18.136 1.00 91.44 104 LEU A O 1
ATOM 808 N N . PRO A 1 105 ? -13.650 6.942 17.094 1.00 95.12 105 PRO A N 1
ATOM 809 C CA . PRO A 1 105 ? -14.691 7.509 17.948 1.00 95.12 105 PRO A CA 1
ATOM 810 C C . PRO A 1 105 ? -16.016 6.736 17.908 1.00 95.12 105 PRO A C 1
ATOM 812 O O . PRO A 1 105 ? -16.760 6.765 18.884 1.00 95.12 105 PRO A O 1
ATOM 815 N N . THR A 1 106 ? -16.301 5.995 16.831 1.00 95.56 106 THR A N 1
ATOM 816 C CA . THR A 1 106 ? -17.532 5.190 16.710 1.00 95.56 106 THR A CA 1
ATOM 817 C C . THR A 1 106 ? -17.617 4.066 17.745 1.00 95.56 106 THR A C 1
ATOM 819 O O . THR A 1 106 ? -18.709 3.616 18.078 1.00 95.56 106 THR A O 1
ATOM 822 N N . PHE A 1 107 ? -16.485 3.647 18.318 1.00 95.19 107 PHE A N 1
ATOM 823 C CA . PHE A 1 107 ? -16.443 2.616 19.354 1.00 95.19 107 PHE A CA 1
ATOM 824 C C . PHE A 1 107 ? -16.579 3.169 20.780 1.00 95.19 107 PHE A C 1
ATOM 826 O O . PHE A 1 107 ? -16.567 2.388 21.736 1.00 95.19 107 PHE A O 1
ATOM 833 N N . ALA A 1 108 ? -16.703 4.491 20.951 1.00 95.69 108 ALA A N 1
ATOM 834 C CA . ALA A 1 108 ? -16.732 5.130 22.266 1.00 95.69 108 ALA A CA 1
ATOM 835 C C . ALA A 1 108 ? -17.834 4.553 23.168 1.00 95.69 108 ALA A C 1
ATOM 837 O O . ALA A 1 108 ? -17.559 4.182 24.307 1.00 95.69 108 ALA A O 1
ATOM 838 N N . GLU A 1 109 ? -19.052 4.384 22.647 1.00 95.88 109 GLU A N 1
ATOM 839 C CA . GLU A 1 109 ? -20.181 3.842 23.415 1.00 95.88 109 GLU A CA 1
ATOM 840 C C . GLU A 1 109 ? -19.955 2.392 23.859 1.00 95.88 109 GLU A C 1
ATOM 842 O O . GLU A 1 109 ? -20.260 2.037 25.000 1.00 95.88 109 GLU A O 1
ATOM 847 N N . ALA A 1 110 ? -19.372 1.556 22.995 1.00 95.00 110 ALA A N 1
ATOM 848 C CA . ALA A 1 110 ? -19.061 0.166 23.319 1.00 95.00 110 ALA A CA 1
ATOM 849 C C . ALA A 1 110 ? -18.020 0.075 24.446 1.00 95.00 110 ALA A C 1
ATOM 851 O O . ALA A 1 110 ? -18.183 -0.703 25.390 1.00 95.00 110 ALA A O 1
ATOM 852 N N . ILE A 1 111 ? -16.979 0.913 24.380 1.00 96.00 111 ILE A N 1
ATOM 853 C CA . ILE A 1 111 ? -15.941 0.997 25.413 1.00 96.00 111 ILE A CA 1
ATOM 854 C C . ILE A 1 111 ? -16.543 1.502 26.727 1.00 96.00 111 ILE A C 1
ATOM 856 O O . ILE A 1 111 ? -16.318 0.889 27.772 1.00 96.00 111 ILE A O 1
ATOM 860 N N . SER A 1 112 ? -17.336 2.577 26.686 1.00 96.19 112 SER A N 1
ATOM 861 C CA . SER A 1 112 ? -18.008 3.131 27.865 1.00 96.19 112 SER A CA 1
ATOM 862 C C . SER A 1 112 ? -18.949 2.115 28.512 1.00 96.19 112 SER A C 1
ATOM 864 O O . SER A 1 112 ? -18.886 1.918 29.722 1.00 96.19 112 SER A O 1
ATOM 866 N N . SER A 1 113 ? -19.762 1.406 27.723 1.00 96.81 113 SER A N 1
ATOM 867 C CA . SER A 1 113 ? -20.684 0.384 28.232 1.00 96.81 113 SER A CA 1
ATOM 868 C C . SER A 1 113 ? -19.946 -0.759 28.935 1.00 96.81 113 SER A C 1
ATOM 870 O O . SER A 1 113 ? -20.324 -1.160 30.037 1.00 96.81 113 SER A O 1
ATOM 872 N N . ALA A 1 114 ? -18.860 -1.258 28.336 1.00 96.56 114 ALA A N 1
ATOM 873 C CA . ALA A 1 114 ? -18.046 -2.314 28.932 1.00 96.56 114 ALA A CA 1
ATOM 874 C C . ALA A 1 114 ? -17.308 -1.842 30.193 1.00 96.56 114 ALA A C 1
ATOM 876 O O . ALA A 1 114 ? -17.207 -2.589 31.166 1.00 96.56 114 ALA A O 1
ATOM 877 N N . ALA A 1 115 ? -16.842 -0.590 30.202 1.00 96.81 115 ALA A N 1
ATOM 878 C CA . ALA A 1 115 ? -16.221 0.018 31.372 1.00 96.81 115 ALA A CA 1
ATOM 879 C C . ALA A 1 115 ? -17.205 0.157 32.543 1.00 96.81 115 ALA A C 1
ATOM 881 O O . ALA A 1 115 ? -16.823 -0.071 33.687 1.00 96.81 115 ALA A O 1
ATOM 882 N N . THR A 1 116 ? -18.471 0.495 32.279 1.00 97.56 116 THR A N 1
ATOM 883 C CA . THR A 1 116 ? -19.500 0.597 33.324 1.00 97.56 116 THR A CA 1
ATOM 884 C C . THR A 1 116 ? -19.897 -0.768 33.890 1.00 97.56 116 THR A C 1
ATOM 886 O O . THR A 1 116 ? -20.150 -0.865 35.087 1.00 97.56 116 THR A O 1
ATOM 889 N N . LYS A 1 117 ? -19.949 -1.820 33.060 1.00 96.38 117 LYS A N 1
ATOM 890 C CA . LYS A 1 117 ? -20.380 -3.166 33.481 1.00 96.38 117 LYS A CA 1
ATOM 891 C C . LYS A 1 117 ? -19.296 -3.945 34.224 1.00 96.38 117 LYS A C 1
ATOM 893 O O . LYS A 1 117 ? -19.536 -4.415 35.329 1.00 96.38 117 LYS A O 1
ATOM 898 N N . ASP A 1 118 ? -18.106 -4.047 33.633 1.00 95.19 118 ASP A N 1
ATOM 899 C CA . ASP A 1 118 ? -17.035 -4.944 34.098 1.00 95.19 118 ASP A CA 1
ATOM 900 C C . ASP A 1 118 ? -15.761 -4.177 34.503 1.00 95.19 118 ASP A C 1
ATOM 902 O O . ASP A 1 118 ? -14.673 -4.748 34.660 1.00 95.19 118 ASP A O 1
ATOM 906 N N . GLY A 1 119 ? -15.862 -2.852 34.634 1.00 95.50 119 GLY A N 1
ATOM 907 C CA . GLY A 1 119 ? -14.745 -1.985 34.985 1.00 95.50 119 GLY A CA 1
ATOM 908 C C . GLY A 1 119 ? -13.640 -1.972 33.926 1.00 95.50 119 GLY A C 1
ATOM 909 O O . GLY A 1 119 ? -13.843 -2.206 32.732 1.00 95.50 119 GLY A O 1
ATOM 910 N N . ALA A 1 120 ? -12.409 -1.726 34.378 1.00 94.94 120 ALA A N 1
ATO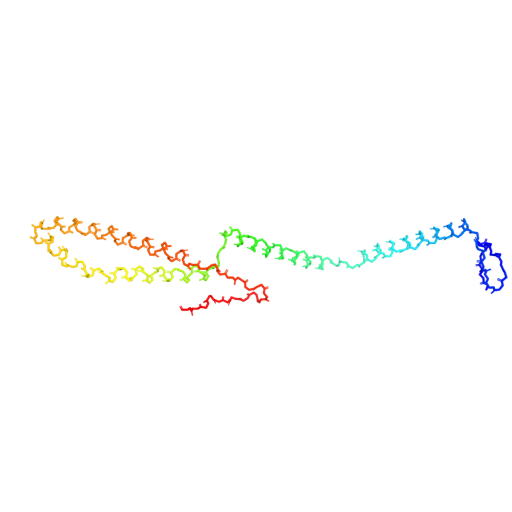M 911 C CA . ALA A 1 120 ? -11.243 -1.650 33.498 1.00 94.94 120 ALA A CA 1
ATOM 912 C C . ALA A 1 120 ? -10.981 -2.952 32.716 1.00 94.94 120 ALA A C 1
ATOM 914 O O . ALA A 1 120 ? -10.362 -2.913 31.652 1.00 94.94 120 ALA A O 1
ATOM 915 N N . GLN A 1 121 ? -11.424 -4.106 33.225 1.00 95.50 121 GLN A N 1
ATOM 916 C CA . GLN A 1 121 ? -11.213 -5.379 32.543 1.00 95.50 121 GLN A CA 1
ATOM 917 C C . GLN A 1 121 ? -12.115 -5.524 31.314 1.00 95.50 121 GLN A C 1
ATOM 919 O O . GLN A 1 121 ? -11.607 -5.901 30.257 1.00 95.50 121 GLN A O 1
ATOM 924 N N . GLY A 1 122 ? -13.396 -5.151 31.411 1.00 95.00 122 GLY A N 1
ATOM 925 C CA . GLY A 1 122 ? -14.310 -5.129 30.262 1.00 95.00 122 GLY A CA 1
ATOM 926 C C . GLY A 1 122 ? -13.813 -4.213 29.151 1.00 95.00 122 GLY A C 1
ATOM 927 O O . GLY A 1 122 ? -13.704 -4.629 27.998 1.00 95.00 122 GLY A O 1
ATOM 928 N N . ALA A 1 123 ? -13.386 -3.000 29.513 1.00 96.00 123 ALA A N 1
ATOM 929 C CA . ALA A 1 123 ? -12.810 -2.054 28.559 1.00 96.00 123 ALA A CA 1
ATOM 930 C C . ALA A 1 123 ? -11.582 -2.631 27.823 1.00 96.00 123 ALA A C 1
ATOM 932 O O . ALA A 1 123 ? -11.459 -2.481 26.610 1.00 96.00 123 ALA A O 1
ATOM 933 N N . ARG A 1 124 ? -10.686 -3.348 28.521 1.00 96.44 124 ARG A N 1
ATOM 934 C CA . ARG A 1 124 ? -9.506 -3.992 27.904 1.00 96.44 124 ARG A CA 1
ATOM 935 C C . ARG A 1 124 ? -9.848 -5.152 26.974 1.00 96.44 124 ARG A C 1
ATOM 937 O O . ARG A 1 124 ? -9.055 -5.455 26.080 1.00 96.44 124 ARG A O 1
ATOM 944 N N . VAL A 1 125 ? -10.941 -5.866 27.226 1.00 97.31 125 VAL A N 1
ATOM 945 C CA . VAL A 1 125 ? -11.419 -6.922 26.322 1.00 97.31 125 VAL A CA 1
ATOM 946 C C . VAL A 1 125 ? -11.930 -6.273 25.040 1.00 97.31 125 VAL A C 1
ATOM 948 O O . VAL A 1 125 ? -11.373 -6.535 23.979 1.00 97.31 125 VAL A O 1
ATOM 951 N N . VAL A 1 126 ? -12.845 -5.308 25.160 1.00 96.94 126 VAL A N 1
ATOM 952 C CA . VAL A 1 126 ? -13.413 -4.589 24.009 1.00 96.94 126 VAL A CA 1
ATOM 953 C C . VAL A 1 126 ? -12.338 -3.880 23.182 1.00 96.94 126 VAL A C 1
ATOM 955 O O . VAL A 1 126 ? -12.324 -4.002 21.963 1.00 96.94 126 VAL A O 1
ATOM 958 N N . LEU A 1 127 ? -11.370 -3.211 23.815 1.00 95.75 127 LEU A N 1
ATOM 959 C CA . LEU A 1 127 ? -10.249 -2.587 23.100 1.00 95.75 127 LEU A CA 1
ATOM 960 C C . LEU A 1 127 ? -9.399 -3.599 22.318 1.00 95.75 127 LEU A C 1
ATOM 962 O O . LEU A 1 127 ? -8.907 -3.278 21.237 1.00 95.75 127 LEU A O 1
ATOM 966 N N . ARG A 1 128 ? -9.208 -4.819 22.839 1.00 97.06 128 ARG A N 1
ATOM 967 C CA . ARG A 1 128 ? -8.489 -5.876 22.112 1.00 97.06 128 ARG A CA 1
ATOM 968 C C . ARG A 1 128 ? -9.282 -6.370 20.912 1.00 97.06 128 ARG A C 1
ATOM 970 O O . ARG A 1 128 ? -8.666 -6.621 19.877 1.00 97.06 128 ARG A O 1
ATOM 977 N N . ASP A 1 129 ? -10.596 -6.479 21.043 1.00 96.44 129 ASP A N 1
ATOM 978 C CA . ASP A 1 129 ? -11.474 -6.904 19.956 1.00 96.44 129 ASP A CA 1
ATOM 979 C C . ASP A 1 129 ? -11.532 -5.841 18.855 1.00 96.44 129 ASP A C 1
ATOM 981 O O . ASP A 1 129 ? -11.287 -6.164 17.694 1.00 96.44 129 ASP A O 1
ATOM 985 N N . ILE A 1 130 ? -11.682 -4.562 19.218 1.00 95.50 130 ILE A N 1
ATOM 986 C CA . ILE A 1 130 ? -11.577 -3.430 18.283 1.00 95.50 130 ILE A CA 1
ATOM 987 C C . ILE A 1 130 ? -10.215 -3.444 17.585 1.00 95.50 130 ILE A C 1
ATOM 989 O O . ILE A 1 130 ? -10.134 -3.353 16.365 1.00 95.50 130 ILE A O 1
ATOM 993 N N . ALA A 1 131 ? -9.117 -3.622 18.326 1.00 94.25 131 ALA A N 1
ATOM 994 C CA . ALA A 1 131 ? -7.790 -3.676 17.721 1.00 94.25 131 ALA A CA 1
ATOM 995 C C . ALA A 1 131 ? -7.619 -4.867 16.760 1.00 94.25 131 ALA A C 1
ATOM 997 O O . ALA A 1 131 ? -6.815 -4.792 15.832 1.00 94.25 131 ALA A O 1
ATOM 998 N N . ARG A 1 132 ? -8.306 -5.994 16.980 1.00 95.88 132 ARG A N 1
ATOM 999 C CA . ARG A 1 132 ? -8.325 -7.114 16.024 1.00 95.88 132 ARG A CA 1
ATOM 1000 C C . ARG A 1 132 ? -9.139 -6.747 14.789 1.00 95.88 132 ARG A C 1
ATOM 1002 O O . ARG A 1 132 ? -8.623 -6.907 13.691 1.00 95.88 132 ARG A O 1
ATOM 1009 N N . GLN A 1 133 ? -10.334 -6.193 14.980 1.00 94.38 133 GLN A N 1
ATOM 1010 C CA . GLN A 1 133 ? -11.202 -5.734 13.899 1.00 94.38 133 GLN A CA 1
ATOM 1011 C C . GLN A 1 133 ? -10.484 -4.732 12.986 1.00 94.38 133 GLN A C 1
ATOM 1013 O O . GLN A 1 133 ? -10.413 -4.957 11.786 1.00 94.38 133 GLN A O 1
ATOM 1018 N N . LEU A 1 134 ? -9.867 -3.686 13.545 1.00 93.69 134 LEU A N 1
ATOM 1019 C CA . LEU A 1 134 ? -9.152 -2.676 12.757 1.00 93.69 134 LEU A CA 1
ATOM 1020 C C . LEU A 1 134 ? -7.973 -3.270 11.978 1.00 93.69 134 LEU A C 1
ATOM 1022 O O . LEU A 1 134 ? -7.728 -2.868 10.847 1.00 93.69 134 LEU A O 1
ATOM 1026 N N . ARG A 1 135 ? -7.248 -4.245 12.548 1.00 92.44 135 ARG A N 1
ATOM 1027 C CA . ARG A 1 135 ? -6.179 -4.944 11.814 1.00 92.44 135 ARG A CA 1
ATOM 1028 C C . ARG A 1 135 ? -6.730 -5.729 10.628 1.00 92.44 135 ARG A C 1
ATOM 1030 O O . ARG A 1 135 ? -6.100 -5.717 9.577 1.00 92.44 135 ARG A O 1
ATOM 1037 N N . THR A 1 136 ? -7.869 -6.395 10.799 1.00 94.00 136 THR A N 1
ATOM 1038 C CA . THR A 1 136 ? -8.537 -7.119 9.714 1.00 94.00 136 THR A CA 1
ATOM 1039 C C . THR A 1 136 ? -9.027 -6.157 8.636 1.00 94.00 136 THR A C 1
ATOM 1041 O O . THR A 1 136 ? -8.694 -6.361 7.476 1.00 94.00 136 THR A O 1
ATOM 1044 N N . GLU A 1 137 ? -9.701 -5.066 9.008 1.00 91.19 137 GLU A N 1
ATOM 1045 C CA . GLU A 1 137 ? -10.175 -4.048 8.058 1.00 91.19 137 GLU A CA 1
ATOM 1046 C C . GLU A 1 137 ? -9.015 -3.421 7.266 1.00 91.19 137 GLU A C 1
ATOM 1048 O O . GLU A 1 137 ? -9.104 -3.274 6.050 1.00 91.19 137 GLU A O 1
ATOM 1053 N N . ILE A 1 138 ? -7.894 -3.105 7.928 1.00 91.00 138 ILE A N 1
ATOM 1054 C CA . ILE A 1 138 ? -6.691 -2.597 7.251 1.00 91.00 138 ILE A CA 1
ATOM 1055 C C . ILE A 1 138 ? -6.132 -3.644 6.283 1.00 91.00 138 ILE A C 1
ATOM 1057 O O . ILE A 1 138 ? -5.813 -3.307 5.146 1.00 91.00 138 ILE A O 1
ATOM 1061 N N . ALA A 1 139 ? -6.013 -4.904 6.707 1.00 90.69 139 ALA A N 1
ATOM 1062 C CA . ALA A 1 139 ? -5.479 -5.968 5.861 1.00 90.69 139 ALA A CA 1
ATOM 1063 C C . ALA A 1 139 ? -6.360 -6.226 4.627 1.00 90.69 139 ALA A C 1
ATOM 1065 O O . ALA A 1 139 ? -5.837 -6.381 3.525 1.00 90.69 139 ALA A O 1
ATOM 1066 N N . GLU A 1 140 ? -7.683 -6.228 4.795 1.00 88.88 140 GLU A N 1
ATOM 1067 C CA . GLU A 1 140 ? -8.647 -6.370 3.702 1.00 88.88 140 GLU A CA 1
ATOM 1068 C C . GLU A 1 140 ? -8.570 -5.191 2.733 1.00 88.88 140 GLU A C 1
ATOM 1070 O O . GLU A 1 140 ? -8.477 -5.396 1.523 1.00 88.88 140 GLU A O 1
ATOM 1075 N N . ALA A 1 141 ? -8.530 -3.962 3.250 1.00 85.31 141 ALA A N 1
ATOM 1076 C CA . ALA A 1 141 ? -8.450 -2.772 2.415 1.00 85.31 141 ALA A CA 1
ATOM 1077 C C . ALA A 1 141 ? -7.113 -2.690 1.654 1.00 85.31 141 ALA A C 1
ATOM 1079 O O . ALA A 1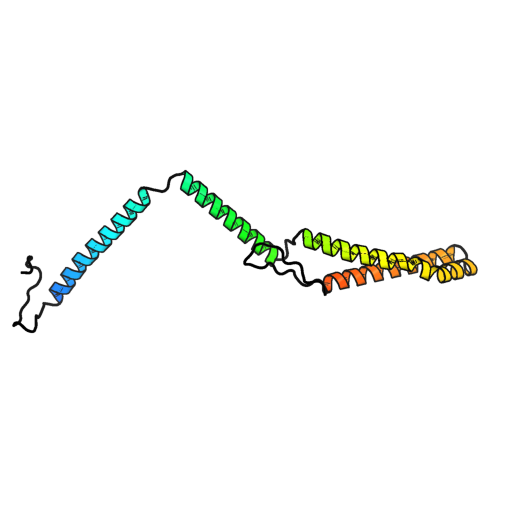 141 ? -7.091 -2.354 0.473 1.00 85.31 141 ALA A O 1
ATOM 1080 N N . MET A 1 142 ? -5.999 -3.080 2.284 1.00 84.19 142 MET A N 1
ATOM 1081 C CA . MET A 1 142 ? -4.707 -3.225 1.601 1.00 84.19 142 MET A CA 1
ATOM 1082 C C . MET A 1 142 ? -4.746 -4.315 0.522 1.00 84.19 142 MET A C 1
ATOM 1084 O O . MET A 1 142 ? -4.189 -4.125 -0.559 1.00 84.19 142 MET A O 1
ATOM 1088 N N . GLY A 1 143 ? -5.413 -5.440 0.792 1.00 84.69 143 GLY A N 1
ATOM 1089 C CA . GLY A 1 143 ? -5.615 -6.509 -0.186 1.00 84.69 143 GLY A CA 1
ATOM 1090 C C . GLY A 1 143 ? -6.432 -6.052 -1.397 1.00 84.69 143 GLY A C 1
ATOM 1091 O O . GLY A 1 143 ? -6.069 -6.372 -2.526 1.00 84.69 143 GLY A O 1
ATOM 1092 N N . ALA A 1 144 ? -7.484 -5.259 -1.173 1.00 81.75 144 ALA A N 1
ATOM 1093 C CA . ALA A 1 144 ? -8.306 -4.680 -2.233 1.00 81.75 144 ALA A CA 1
ATOM 1094 C C . ALA A 1 144 ? -7.506 -3.704 -3.112 1.00 81.75 144 ALA A C 1
ATOM 1096 O O . ALA A 1 144 ? -7.516 -3.845 -4.331 1.00 81.75 144 ALA A O 1
ATOM 1097 N N . ILE A 1 145 ? -6.721 -2.800 -2.508 1.00 81.12 145 ILE A N 1
ATOM 1098 C CA . ILE A 1 145 ? -5.835 -1.880 -3.249 1.00 81.12 145 ILE A CA 1
ATOM 1099 C C . ILE A 1 145 ? -4.829 -2.658 -4.107 1.00 81.12 145 ILE A C 1
ATOM 1101 O O . ILE A 1 145 ? -4.576 -2.295 -5.253 1.00 81.12 145 ILE A O 1
ATOM 1105 N N . GLY A 1 146 ? -4.268 -3.747 -3.574 1.00 77.50 146 GLY A N 1
ATOM 1106 C CA . GLY A 1 146 ? -3.361 -4.612 -4.328 1.00 77.50 146 GLY A CA 1
ATOM 1107 C C . GLY A 1 146 ? -4.032 -5.358 -5.489 1.00 77.50 146 GLY A C 1
ATOM 1108 O O . GLY A 1 146 ? -3.362 -5.662 -6.472 1.00 77.50 146 GLY A O 1
ATOM 1109 N N . ALA A 1 147 ? -5.332 -5.651 -5.391 1.00 74.44 147 ALA A N 1
ATOM 1110 C CA . ALA A 1 147 ? -6.101 -6.334 -6.432 1.00 74.44 147 ALA A CA 1
ATOM 1111 C C . ALA A 1 147 ? -6.613 -5.382 -7.529 1.00 74.44 147 ALA A C 1
ATOM 1113 O O . ALA A 1 147 ? -6.707 -5.786 -8.687 1.00 74.44 147 ALA A O 1
ATOM 1114 N N . GLU A 1 148 ? -6.929 -4.136 -7.172 1.00 66.94 148 GLU A N 1
ATOM 1115 C CA . GLU A 1 148 ? -7.384 -3.081 -8.091 1.00 66.94 148 GLU A CA 1
ATOM 1116 C C . GLU A 1 148 ? -6.239 -2.381 -8.830 1.00 66.94 148 GLU A C 1
ATOM 1118 O O . GLU A 1 148 ? -6.484 -1.665 -9.801 1.00 66.94 148 GLU A O 1
ATOM 1123 N N . ALA A 1 149 ? -4.992 -2.574 -8.394 1.00 63.53 149 ALA A N 1
ATOM 1124 C CA . ALA A 1 149 ? -3.825 -2.015 -9.057 1.00 63.53 149 ALA A CA 1
ATOM 1125 C C . ALA A 1 149 ? -3.683 -2.587 -10.482 1.00 63.53 149 ALA A C 1
ATOM 1127 O O . ALA A 1 149 ? -3.113 -3.661 -10.691 1.00 63.53 149 ALA A O 1
ATOM 1128 N N . GLU A 1 150 ? -4.208 -1.863 -11.478 1.00 60.62 150 GLU A N 1
ATOM 1129 C CA . GLU A 1 150 ? -3.935 -2.160 -12.880 1.00 60.62 150 GLU A CA 1
ATOM 1130 C C . GLU A 1 150 ? -2.430 -2.026 -13.149 1.00 60.62 150 GLU A C 1
ATOM 1132 O O . GLU A 1 150 ? -1.798 -1.065 -12.699 1.00 60.62 150 GLU A O 1
ATOM 1137 N N . PRO A 1 151 ? -1.836 -2.972 -13.898 1.00 56.91 151 PRO A N 1
ATOM 1138 C CA . PRO A 1 151 ? -0.439 -2.880 -14.263 1.00 56.91 151 PRO A CA 1
ATOM 1139 C C . PRO A 1 151 ? -0.240 -1.661 -15.160 1.00 56.91 151 PRO A C 1
ATOM 1141 O O . PRO A 1 151 ? -0.801 -1.571 -16.257 1.00 56.91 151 PRO A O 1
ATOM 1144 N N . TRP A 1 152 ? 0.595 -0.747 -14.682 1.00 57.50 152 TRP A N 1
ATOM 1145 C CA . TRP A 1 152 ? 1.155 0.336 -15.464 1.00 57.50 152 TRP A CA 1
ATOM 1146 C C . TRP A 1 152 ? 1.679 -0.179 -16.816 1.00 57.50 152 TRP A C 1
ATOM 1148 O O . TRP A 1 152 ? 2.392 -1.184 -16.889 1.00 57.50 152 TRP A O 1
ATOM 1158 N N . LYS A 1 153 ? 1.317 0.505 -17.906 1.00 57.75 153 LYS A N 1
ATOM 1159 C CA . LYS A 1 153 ? 1.829 0.208 -19.247 1.00 57.75 153 LYS A CA 1
ATOM 1160 C C . LYS A 1 153 ? 2.889 1.239 -19.608 1.00 57.75 153 LYS A C 1
ATOM 1162 O O . LYS A 1 153 ? 2.571 2.409 -19.795 1.00 57.75 153 LYS A O 1
ATOM 1167 N N . VAL A 1 154 ? 4.131 0.790 -19.768 1.00 53.06 154 VAL A N 1
ATOM 1168 C CA . VAL A 1 154 ? 5.188 1.592 -20.396 1.00 53.06 154 VAL A CA 1
ATOM 1169 C C . VAL A 1 154 ? 4.827 1.782 -21.872 1.00 53.06 154 VAL A C 1
ATOM 1171 O O . VAL A 1 154 ? 4.718 0.801 -22.610 1.00 53.06 154 VAL A O 1
ATOM 1174 N N . ASP A 1 155 ? 4.628 3.027 -22.308 1.00 50.47 155 ASP A N 1
ATOM 1175 C CA . ASP A 1 155 ? 4.409 3.352 -23.719 1.00 50.47 155 ASP A CA 1
ATOM 1176 C C . ASP A 1 155 ? 5.741 3.201 -24.488 1.00 50.47 155 ASP A C 1
ATOM 1178 O O . ASP A 1 155 ? 6.699 3.934 -24.208 1.00 50.47 155 ASP A O 1
ATOM 1182 N N . PRO A 1 156 ? 5.862 2.249 -25.435 1.00 47.53 156 PRO A N 1
ATOM 1183 C CA . PRO A 1 156 ? 7.149 1.879 -26.030 1.00 47.53 156 PRO A CA 1
ATOM 1184 C C . PRO A 1 156 ? 7.777 2.962 -26.922 1.00 47.53 156 PRO A C 1
ATOM 1186 O O . PRO A 1 156 ? 8.899 2.781 -27.387 1.00 47.53 156 PRO A O 1
ATOM 1189 N N . ILE A 1 157 ? 7.076 4.067 -27.200 1.00 53.00 157 ILE A N 1
ATOM 1190 C CA . ILE A 1 157 ? 7.495 5.057 -28.205 1.00 53.00 157 ILE A CA 1
ATOM 1191 C C . ILE A 1 157 ? 8.204 6.272 -27.587 1.00 53.00 157 ILE A C 1
ATOM 1193 O O . ILE A 1 157 ? 9.038 6.887 -28.249 1.00 53.00 157 ILE A O 1
ATOM 1197 N N . SER A 1 158 ? 7.917 6.631 -26.335 1.00 53.53 158 SER A N 1
ATOM 1198 C CA . SER A 1 158 ? 8.363 7.914 -25.769 1.00 53.53 158 SER A CA 1
ATOM 1199 C C . SER A 1 158 ? 9.393 7.790 -24.647 1.00 53.53 158 SER A C 1
ATOM 1201 O O . SER A 1 158 ? 10.034 8.784 -24.309 1.00 53.53 158 SER A O 1
ATOM 1203 N N . GLY A 1 159 ? 9.535 6.611 -24.025 1.00 51.22 159 GLY A N 1
ATOM 1204 C CA . GLY A 1 159 ? 10.257 6.494 -22.7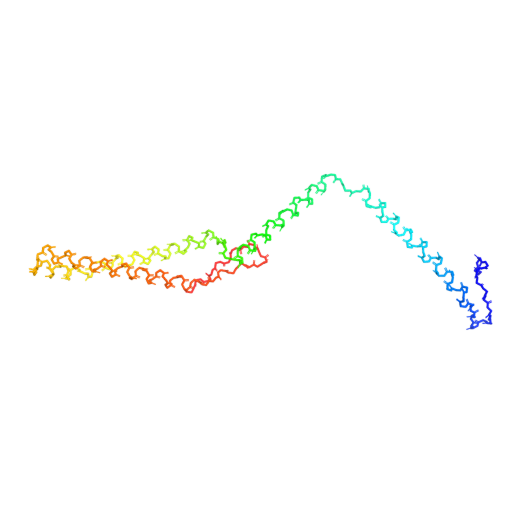51 1.00 51.22 159 GLY A CA 1
ATOM 1205 C C . GLY A 1 159 ? 9.712 7.449 -21.676 1.00 51.22 159 GLY A C 1
ATOM 1206 O O . GLY A 1 159 ? 10.394 7.741 -20.694 1.00 51.22 159 GLY A O 1
ATOM 1207 N N . HIS A 1 160 ? 8.509 7.994 -21.885 1.00 47.03 160 HIS A N 1
ATOM 1208 C CA . HIS A 1 160 ? 7.849 8.928 -20.996 1.00 47.03 160 HIS A CA 1
ATOM 1209 C C . HIS A 1 160 ? 6.679 8.258 -20.303 1.00 47.03 160 HIS A C 1
ATOM 1211 O O . HIS A 1 160 ? 5.918 7.477 -20.870 1.00 47.03 160 HIS A O 1
ATOM 1217 N N . TYR A 1 161 ? 6.583 8.607 -19.030 1.00 56.62 161 TYR A N 1
ATOM 1218 C CA . TYR A 1 161 ? 5.608 8.116 -18.090 1.00 56.62 161 TYR A CA 1
ATOM 1219 C C . TYR A 1 161 ? 4.210 8.684 -18.435 1.00 56.62 161 TYR A C 1
ATOM 1221 O O . TYR A 1 161 ? 4.003 9.891 -18.331 1.00 56.62 161 TYR A O 1
ATOM 1229 N N . ILE A 1 162 ? 3.255 7.828 -18.835 1.00 56.06 162 ILE A N 1
ATOM 1230 C CA . ILE A 1 162 ? 1.819 8.141 -18.925 1.00 56.06 162 ILE A CA 1
ATOM 1231 C C . ILE A 1 162 ? 1.075 7.597 -17.686 1.00 56.06 162 ILE A C 1
ATOM 1233 O O . ILE A 1 162 ? 0.730 6.415 -17.690 1.00 56.06 162 ILE A O 1
ATOM 1237 N N . PRO A 1 163 ? 0.809 8.411 -16.639 1.00 49.66 163 PRO A N 1
ATOM 1238 C CA . PRO A 1 163 ? 0.055 7.975 -15.455 1.00 49.66 163 PRO A CA 1
ATOM 1239 C C . PRO A 1 163 ? -1.271 7.310 -15.844 1.00 49.66 163 PRO A C 1
ATOM 1241 O O . PRO A 1 163 ? -1.893 7.742 -16.822 1.00 49.66 163 PRO A O 1
ATOM 1244 N N . PRO A 1 164 ? -1.737 6.299 -15.082 1.00 45.88 164 PRO A N 1
ATOM 1245 C CA . PRO A 1 164 ? -3.082 5.777 -15.265 1.00 45.88 164 PRO A CA 1
ATOM 1246 C C . PRO A 1 164 ? -4.064 6.944 -15.147 1.00 45.88 164 PRO A C 1
ATOM 1248 O O . PRO A 1 164 ? -4.007 7.735 -14.203 1.00 45.88 164 PRO A O 1
ATOM 1251 N N . SER A 1 165 ? -4.927 7.100 -16.150 1.00 50.97 165 SER A N 1
ATOM 1252 C CA . SER A 1 165 ? -5.940 8.150 -16.161 1.00 50.97 165 SER A CA 1
ATOM 1253 C C . SER A 1 165 ? -6.826 7.984 -14.932 1.00 50.97 165 SER A C 1
ATOM 1255 O O . SER A 1 165 ? -7.560 7.000 -14.846 1.00 50.97 165 SER A O 1
ATOM 1257 N N . ALA A 1 166 ? -6.731 8.930 -13.996 1.00 42.56 166 ALA A N 1
ATOM 1258 C CA . ALA A 1 166 ? -7.620 9.017 -12.849 1.00 42.56 166 ALA A CA 1
ATOM 1259 C C . ALA A 1 166 ? -9.069 9.071 -13.357 1.00 42.56 166 ALA A C 1
ATOM 1261 O O . ALA A 1 166 ? -9.457 10.041 -14.015 1.00 42.56 166 ALA A O 1
ATOM 1262 N N . GLN A 1 167 ? -9.820 7.998 -13.109 1.00 35.66 167 GLN A N 1
ATOM 1263 C CA . GLN A 1 167 ? -11.281 8.001 -13.149 1.00 35.66 167 GLN A CA 1
ATOM 1264 C C . GLN A 1 167 ? -11.808 8.296 -11.750 1.00 35.66 167 GLN A C 1
ATOM 1266 O O . GLN A 1 167 ? -11.183 7.809 -10.780 1.00 35.66 167 GLN A O 1
#

Sequence (167 aa):
MIKAGALTIRGDRRSLRVNLAQFDRAVGEVGDAIKEGAAETRAEDSRTVTSPALRDHQARAAQYTADLKFLELEEKLRRLVPVAEVQEASIKVGETVVRVIERLPTFAEAISSAATKDGAQGARVVLRDIARQLRTEIAEAMGAIGAEAEPWKVDPISGHYIPPSAQ

Foldseek 3Di:
DDPDPQWDWDDDPPDTDTDPVSVVVVCVVVVVVVVVVVVVVVVVVVPPDDPPVNVVVVVVVVVVVVVVVVVVVCVVVVVDDDPVVVVVLVVVLVVQLVVLVVCVVVCVVVLVVLCVPVNPVRNVVSVVVSVVVSVVSSVVVNVVSVVPDDDQDQDPPPNDGDPDPDD

Secondary structure (DSSP, 8-state):
---STT--EE--TT--EE-HHHHHHHHHHHHHHHHHHHHHHHHHHHHH---HHHHHHHHHHHHHHHHHHHHHHHHHTTS---HHHHHHHHHHHHHHHHHHHHTGGGGHHHHHHHHHHHHHHHHHHHHHHHHHHHHHHHHHHHHHHHHH-PPP---TTT---------

Radius of gyration: 41.15 Å; chains: 1; bounding box: 62×36×125 Å

Organism: NCBI:txid1437360